Protein AF-A0A7C9GRU2-F1 (afdb_monomer_lite)

Radius of gyration: 25.15 Å; chains: 1; bounding box: 41×92×73 Å

Structure (mmCIF, N/CA/C/O backbone):
data_AF-A0A7C9GRU2-F1
#
_entry.id   AF-A0A7C9GRU2-F1
#
loop_
_atom_site.group_PDB
_atom_site.id
_atom_site.type_symbol
_atom_site.label_atom_id
_atom_site.label_alt_id
_atom_site.label_comp_id
_atom_site.label_asym_id
_atom_site.label_entity_id
_atom_site.label_seq_id
_atom_site.pdbx_PDB_ins_code
_atom_site.Cartn_x
_atom_site.Cartn_y
_atom_site.Cartn_z
_atom_site.occupancy
_atom_site.B_iso_or_equiv
_atom_site.auth_seq_id
_atom_site.auth_comp_id
_atom_site.auth_asym_id
_atom_site.auth_atom_id
_atom_site.pdbx_PDB_model_num
ATOM 1 N N . MET A 1 1 ? -10.062 49.817 -40.262 1.00 40.44 1 MET A N 1
ATOM 2 C CA . MET A 1 1 ? -11.162 48.954 -40.744 1.00 40.44 1 MET A CA 1
ATOM 3 C C . MET A 1 1 ? -10.600 47.627 -41.264 1.00 40.44 1 MET A C 1
ATOM 5 O O . MET A 1 1 ? -9.830 47.682 -42.206 1.00 40.44 1 MET A O 1
ATOM 9 N N . ASN A 1 2 ? -11.040 46.510 -40.652 1.00 46.59 2 ASN A N 1
ATOM 10 C CA . ASN A 1 2 ? -11.046 45.080 -41.064 1.00 46.59 2 ASN A CA 1
ATOM 11 C C . ASN A 1 2 ? -9.748 44.347 -41.505 1.00 46.59 2 ASN A C 1
ATOM 13 O O . ASN A 1 2 ? -8.868 44.982 -42.066 1.00 46.59 2 ASN A O 1
ATOM 17 N N . PRO A 1 3 ? -9.664 42.991 -41.410 1.00 47.59 3 PRO A N 1
ATOM 18 C CA . PRO A 1 3 ? -10.538 42.020 -40.728 1.00 47.59 3 PRO A CA 1
ATOM 19 C C . PRO A 1 3 ? -9.810 40.927 -39.897 1.00 47.59 3 PRO A C 1
ATOM 21 O O . PRO A 1 3 ? -8.609 40.695 -39.980 1.00 47.59 3 PRO A O 1
ATOM 24 N N . ARG A 1 4 ? -10.630 40.203 -39.126 1.00 58.56 4 ARG A N 1
ATOM 25 C CA . ARG A 1 4 ? -10.372 38.936 -38.418 1.00 58.56 4 ARG A CA 1
ATOM 26 C C . ARG A 1 4 ? -9.730 37.863 -39.306 1.00 58.56 4 ARG A C 1
ATOM 28 O O . ARG A 1 4 ? -10.275 37.612 -40.375 1.00 58.56 4 ARG A O 1
ATOM 35 N N . ARG A 1 5 ? -8.742 37.129 -38.776 1.00 52.41 5 ARG A N 1
ATOM 36 C CA . ARG A 1 5 ? -8.411 35.699 -39.022 1.00 52.41 5 ARG A CA 1
ATOM 37 C C . ARG A 1 5 ? -7.572 35.239 -37.809 1.00 52.41 5 ARG A C 1
ATOM 39 O O . ARG A 1 5 ? -6.776 36.025 -37.327 1.00 52.41 5 ARG A O 1
ATOM 46 N N . SER A 1 6 ? -7.680 34.059 -37.215 1.00 46.56 6 SER A N 1
ATOM 47 C CA . SER A 1 6 ? -8.384 32.826 -37.557 1.00 46.56 6 SER A CA 1
ATOM 48 C C . SER A 1 6 ? -8.129 31.804 -36.440 1.00 46.56 6 SER A C 1
ATOM 50 O O . SER A 1 6 ? -7.026 31.764 -35.910 1.00 46.56 6 SER A O 1
ATOM 52 N N . CYS A 1 7 ? -9.112 30.929 -36.215 1.00 46.38 7 CYS A N 1
ATOM 53 C CA . CYS A 1 7 ? -8.921 29.496 -35.951 1.00 46.38 7 CYS A CA 1
ATOM 54 C C . CYS A 1 7 ? -8.104 29.125 -34.688 1.00 46.38 7 CYS A C 1
ATOM 56 O O . CYS A 1 7 ? -6.882 29.061 -34.711 1.00 46.38 7 CYS A O 1
ATOM 58 N N . THR A 1 8 ? -8.731 28.946 -33.521 1.00 51.59 8 THR A N 1
ATOM 59 C CA . THR A 1 8 ? -9.229 27.637 -33.025 1.00 51.59 8 THR A CA 1
ATOM 60 C C . THR A 1 8 ? -8.261 26.465 -33.235 1.00 51.59 8 THR A C 1
ATOM 62 O O . THR A 1 8 ? -8.589 25.498 -33.918 1.00 51.59 8 THR A O 1
ATOM 65 N N . GLN A 1 9 ? -7.075 26.506 -32.631 1.00 50.31 9 GLN A N 1
ATOM 66 C CA . GLN A 1 9 ? -6.215 25.325 -32.523 1.00 50.31 9 GLN A CA 1
ATOM 67 C C . GLN A 1 9 ? -6.039 24.927 -31.060 1.00 50.31 9 GLN A C 1
ATOM 69 O O . GLN A 1 9 ? -5.074 25.336 -30.432 1.00 50.31 9 GLN A O 1
ATOM 74 N N . SER A 1 10 ? -6.974 24.139 -30.522 1.00 45.81 10 SER A N 1
ATOM 75 C CA . SER A 1 10 ? -6.677 23.119 -29.493 1.00 45.81 10 SER A CA 1
ATOM 76 C C . SER A 1 10 ? -7.933 22.361 -29.038 1.00 45.81 10 SER A C 1
ATOM 78 O O . SER A 1 10 ? -8.217 22.243 -27.852 1.00 45.81 10 SER A O 1
ATOM 80 N N . CYS A 1 11 ? -8.728 21.811 -29.959 1.00 53.56 11 CYS A N 1
ATOM 81 C CA . CYS A 1 11 ? -9.794 20.888 -29.552 1.00 53.56 11 CYS A CA 1
ATOM 82 C C . CYS A 1 11 ? -10.042 19.806 -30.607 1.00 53.56 11 CYS A C 1
ATOM 84 O O . CYS A 1 11 ? -11.047 19.829 -31.306 1.00 53.56 11 CYS A O 1
ATOM 86 N N . THR A 1 12 ? -9.108 18.863 -30.763 1.00 48.94 12 THR A N 1
ATOM 87 C CA . THR A 1 12 ? -9.294 17.689 -31.644 1.00 48.94 12 THR A CA 1
ATOM 88 C C . THR A 1 12 ? -8.642 16.407 -31.122 1.00 48.94 12 THR A C 1
ATOM 90 O O . THR A 1 12 ? -8.400 15.479 -31.891 1.00 48.94 12 THR A O 1
ATOM 93 N N . GLN A 1 13 ? -8.388 16.272 -29.818 1.00 55.81 13 GLN A N 1
ATOM 94 C CA . GLN A 1 13 ? -8.130 14.926 -29.303 1.00 55.81 13 GLN A CA 1
ATOM 95 C C . GLN A 1 13 ? -9.435 14.123 -29.404 1.00 55.81 13 GLN A C 1
ATOM 97 O O . GLN A 1 13 ? -10.383 14.388 -28.663 1.00 55.81 13 GLN A O 1
ATOM 102 N N . THR A 1 14 ? -9.517 13.172 -30.335 1.00 55.34 14 THR A N 1
ATOM 103 C CA . THR A 1 14 ? -10.641 12.233 -30.420 1.00 55.34 14 THR A CA 1
ATOM 104 C C . THR A 1 14 ? -10.737 11.445 -29.113 1.00 55.34 14 THR A C 1
ATOM 106 O O . THR A 1 14 ? -9.721 11.046 -28.546 1.00 55.34 14 THR A O 1
ATOM 109 N N . ARG A 1 15 ? -11.961 11.233 -28.615 1.00 57.22 15 ARG A N 1
ATOM 110 C CA . ARG A 1 15 ? -12.236 10.528 -27.351 1.00 57.22 15 ARG A CA 1
ATOM 111 C C . ARG A 1 15 ? -11.493 9.186 -27.252 1.00 57.22 15 ARG A C 1
ATOM 113 O O . ARG A 1 15 ? -10.861 8.937 -26.240 1.00 57.22 15 ARG A O 1
ATOM 120 N N . ALA A 1 16 ? -11.445 8.424 -28.345 1.00 53.06 16 ALA A N 1
ATOM 121 C CA . ALA A 1 16 ? -10.718 7.156 -28.424 1.00 53.06 16 ALA A CA 1
ATOM 122 C C . ALA A 1 16 ? -9.185 7.293 -28.286 1.00 53.06 16 ALA A C 1
ATOM 124 O O . ALA A 1 16 ? -8.549 6.428 -27.690 1.00 53.06 16 ALA A O 1
ATOM 125 N N . LYS A 1 17 ? -8.572 8.377 -28.796 1.00 50.44 17 LYS A N 1
ATOM 126 C CA . LYS A 1 17 ? -7.129 8.625 -28.610 1.00 50.44 17 LYS A CA 1
ATOM 127 C C . LYS A 1 17 ? -6.814 9.006 -27.162 1.00 50.44 17 LYS A C 1
ATOM 129 O O . LYS A 1 17 ? -5.872 8.459 -26.600 1.00 50.44 17 LYS A O 1
ATOM 134 N N . ARG A 1 18 ? -7.660 9.840 -26.540 1.00 53.28 18 ARG A N 1
ATOM 135 C CA . ARG A 1 18 ? -7.581 10.154 -25.102 1.00 53.28 18 ARG A CA 1
ATOM 136 C C . ARG A 1 18 ? -7.728 8.908 -24.236 1.00 53.28 18 ARG A C 1
ATOM 138 O O . ARG A 1 18 ? -6.864 8.665 -23.410 1.00 53.28 18 ARG A O 1
ATOM 145 N N . GLU A 1 19 ? -8.745 8.088 -24.496 1.00 55.06 19 GLU A N 1
ATOM 146 C CA . GLU A 1 19 ? -8.981 6.828 -23.780 1.00 55.06 19 GLU A CA 1
ATOM 147 C C . GLU A 1 19 ? -7.786 5.863 -23.925 1.00 55.06 19 GLU A C 1
ATOM 149 O O . GLU A 1 19 ? -7.409 5.216 -22.954 1.00 55.06 19 GLU A O 1
ATOM 154 N N . SER A 1 20 ? -7.124 5.810 -25.090 1.00 52.72 20 SER A N 1
ATOM 155 C CA . SER A 1 20 ? -5.929 4.974 -25.296 1.00 52.72 20 SER A CA 1
ATOM 156 C C . SER A 1 20 ? -4.654 5.497 -24.611 1.00 52.72 20 SER A C 1
ATOM 158 O O . SER A 1 20 ? -3.874 4.700 -24.093 1.00 52.72 20 SER A O 1
ATOM 160 N N . GLU A 1 21 ? -4.448 6.817 -24.552 1.00 51.97 21 GLU A N 1
ATOM 161 C CA . GLU A 1 21 ? -3.324 7.439 -23.831 1.00 51.97 21 GLU A CA 1
ATOM 162 C C . GLU A 1 21 ? -3.509 7.325 -22.307 1.00 51.97 21 GLU A C 1
ATOM 164 O O . GLU A 1 21 ? -2.559 7.015 -21.586 1.00 51.97 21 GLU A O 1
ATOM 169 N N . GLU A 1 22 ? -4.747 7.456 -21.817 1.00 53.75 22 GLU A N 1
ATOM 170 C CA . GLU A 1 22 ? -5.120 7.188 -20.420 1.00 53.75 22 GLU A CA 1
ATOM 171 C C . GLU A 1 22 ? -4.903 5.716 -20.039 1.00 53.75 22 GLU A C 1
ATOM 173 O O . GLU A 1 22 ? -4.502 5.408 -18.916 1.00 53.75 22 GLU A O 1
ATOM 178 N N . MET A 1 23 ? -5.122 4.797 -20.983 1.00 52.94 23 MET A N 1
ATOM 179 C CA . MET A 1 23 ? -4.937 3.358 -20.784 1.00 52.94 23 MET A CA 1
ATOM 180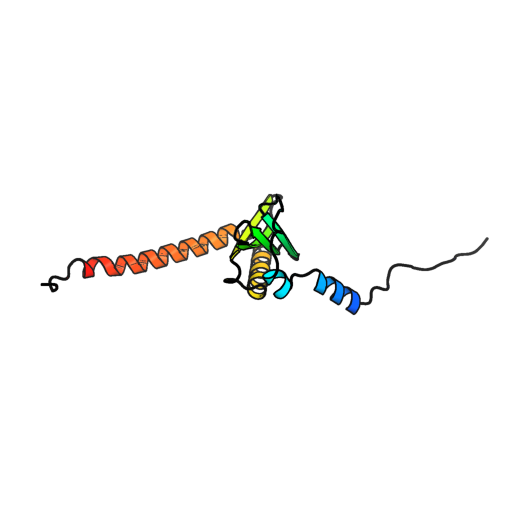 C C . MET A 1 23 ? -3.455 2.947 -20.741 1.00 52.94 23 MET A C 1
ATOM 182 O O . MET A 1 23 ? -3.120 1.976 -20.065 1.00 52.94 23 MET A O 1
ATOM 186 N N . MET A 1 24 ? -2.563 3.713 -21.382 1.00 53.53 24 MET A N 1
ATOM 187 C CA . MET A 1 24 ? -1.102 3.532 -21.326 1.00 53.53 24 MET A CA 1
ATOM 188 C C . MET A 1 24 ? -0.448 4.173 -20.091 1.00 53.53 24 MET A C 1
ATOM 190 O O . MET A 1 24 ? 0.675 3.813 -19.737 1.00 53.53 24 MET A O 1
ATOM 194 N N . ALA A 1 25 ? -1.140 5.100 -19.421 1.00 63.75 25 ALA A N 1
ATOM 195 C CA . ALA A 1 25 ? -0.680 5.720 -18.177 1.00 63.75 25 ALA A CA 1
ATOM 196 C C . ALA A 1 25 ? -0.946 4.855 -16.929 1.00 63.75 25 ALA A C 1
ATOM 198 O O . ALA A 1 25 ? -0.326 5.072 -15.886 1.00 63.75 25 ALA A O 1
ATOM 199 N N . LYS A 1 26 ? -1.854 3.875 -17.025 1.00 79.94 26 LYS A N 1
ATOM 200 C CA . LYS A 1 26 ? -2.160 2.927 -15.945 1.00 79.94 26 LYS A CA 1
ATOM 201 C C . LYS A 1 26 ? -1.209 1.734 -15.978 1.00 79.94 26 LYS A C 1
ATOM 203 O O . LYS A 1 26 ? -0.768 1.294 -17.040 1.00 79.94 26 LYS A O 1
ATOM 208 N N . LEU A 1 27 ? -0.913 1.166 -14.813 1.00 86.75 27 LEU A N 1
ATOM 209 C CA . LEU A 1 27 ? -0.099 -0.040 -14.739 1.00 86.75 27 LEU A CA 1
ATOM 210 C C . LEU A 1 27 ? -0.849 -1.209 -15.382 1.00 86.75 27 LEU A C 1
ATOM 212 O O . LEU A 1 27 ? -2.054 -1.402 -15.206 1.00 86.75 27 LEU A O 1
ATOM 216 N N . THR A 1 28 ? -0.105 -2.016 -16.128 1.00 90.69 28 THR A N 1
ATOM 217 C CA . THR A 1 28 ? -0.567 -3.306 -16.636 1.00 90.69 28 THR A CA 1
ATOM 218 C C . THR A 1 28 ? 0.030 -4.423 -15.792 1.00 90.69 28 THR A C 1
ATOM 220 O O . THR A 1 28 ? 1.108 -4.274 -15.215 1.00 90.69 28 THR A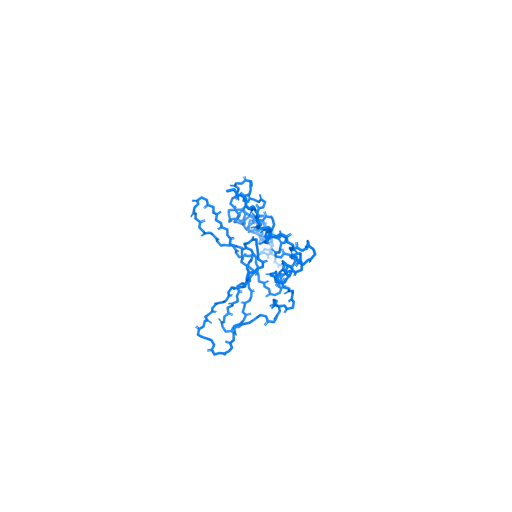 O 1
ATOM 223 N N . GLU A 1 29 ? -0.638 -5.573 -15.734 1.00 88.88 29 GLU A N 1
ATOM 224 C CA . GLU A 1 29 ? -0.155 -6.727 -14.962 1.00 88.88 29 GLU A CA 1
ATOM 225 C C . GLU A 1 29 ? 1.245 -7.178 -15.424 1.00 88.88 29 GLU A C 1
ATOM 227 O O . GLU A 1 29 ? 2.104 -7.522 -14.612 1.00 88.88 29 GLU A O 1
ATOM 232 N N . LEU A 1 30 ? 1.523 -7.094 -16.731 1.00 90.00 30 LEU A N 1
ATOM 233 C CA . LEU A 1 30 ? 2.844 -7.386 -17.287 1.00 90.00 30 LEU A CA 1
ATOM 234 C C . LEU A 1 30 ? 3.899 -6.364 -16.836 1.00 90.00 30 LEU A C 1
ATOM 236 O O . LEU A 1 30 ? 5.006 -6.753 -16.459 1.00 90.00 30 LEU A O 1
ATOM 240 N N . ALA A 1 31 ? 3.558 -5.071 -16.829 1.00 90.44 31 ALA A N 1
ATOM 241 C CA . ALA A 1 31 ? 4.448 -4.028 -16.327 1.00 90.44 31 ALA A CA 1
ATOM 242 C C . ALA A 1 31 ? 4.755 -4.240 -14.839 1.00 90.44 31 ALA A C 1
ATOM 244 O O . ALA A 1 31 ? 5.918 -4.197 -14.447 1.00 90.44 31 ALA A O 1
ATOM 245 N N . VAL A 1 32 ? 3.746 -4.562 -14.025 1.00 92.38 32 VAL A N 1
ATOM 246 C CA . VAL A 1 32 ? 3.896 -4.870 -12.592 1.00 92.38 32 VAL A CA 1
ATOM 247 C C . VAL A 1 32 ? 4.802 -6.077 -12.381 1.00 92.38 32 VAL A C 1
ATOM 249 O O . VAL A 1 32 ? 5.723 -6.020 -11.561 1.00 92.38 32 VAL A O 1
ATOM 252 N N . ARG A 1 33 ? 4.599 -7.159 -13.140 1.00 91.88 33 ARG A N 1
ATOM 253 C CA . ARG A 1 33 ? 5.421 -8.375 -13.069 1.00 91.88 33 ARG A CA 1
ATOM 254 C C . ARG A 1 33 ? 6.884 -8.101 -13.410 1.00 91.88 33 ARG A C 1
ATOM 256 O O . ARG A 1 33 ? 7.764 -8.551 -12.677 1.00 91.88 33 ARG A O 1
ATOM 263 N N . ASN A 1 34 ? 7.139 -7.327 -14.459 1.00 91.06 34 ASN A N 1
ATOM 264 C CA . ASN A 1 34 ? 8.495 -7.036 -14.930 1.00 91.06 34 ASN A CA 1
ATOM 265 C C . ASN A 1 34 ? 9.168 -5.885 -14.172 1.00 91.06 34 ASN A C 1
ATOM 267 O O . ASN A 1 34 ? 10.387 -5.724 -14.252 1.00 91.06 34 ASN A O 1
ATOM 271 N N . ALA A 1 35 ? 8.400 -5.102 -13.414 1.00 91.12 35 ALA A N 1
ATOM 272 C CA . ALA A 1 35 ? 8.924 -3.973 -12.672 1.00 91.12 35 ALA A CA 1
ATOM 273 C C . ALA A 1 35 ? 9.974 -4.418 -11.648 1.00 91.12 35 ALA A C 1
ATOM 275 O O . ALA A 1 35 ? 9.729 -5.293 -10.813 1.00 91.12 35 ALA A O 1
ATOM 276 N N . ARG A 1 36 ? 11.147 -3.795 -11.707 1.00 90.62 36 ARG A N 1
ATOM 277 C CA . ARG A 1 36 ? 12.253 -3.987 -10.770 1.00 90.62 36 ARG A CA 1
ATOM 278 C C . ARG A 1 36 ? 13.131 -2.748 -10.773 1.00 90.62 36 ARG A C 1
ATOM 280 O O . ARG A 1 36 ? 13.167 -2.022 -11.765 1.00 90.62 36 ARG A O 1
ATOM 287 N N . ILE A 1 37 ? 13.857 -2.522 -9.686 1.00 89.00 37 ILE A N 1
ATOM 288 C CA . ILE A 1 37 ? 14.891 -1.491 -9.682 1.00 89.00 37 ILE A CA 1
ATOM 289 C C . ILE A 1 37 ? 16.086 -2.031 -10.491 1.00 89.00 37 ILE A C 1
ATOM 291 O O . ILE A 1 37 ? 16.480 -3.179 -10.271 1.00 89.00 37 ILE A O 1
ATOM 295 N N . PRO A 1 38 ? 16.654 -1.258 -11.436 1.00 86.56 38 PRO A N 1
ATOM 296 C CA . PRO A 1 38 ? 17.813 -1.690 -12.211 1.00 86.56 38 PRO A CA 1
ATOM 297 C C . PRO A 1 38 ? 19.005 -2.054 -11.323 1.00 86.56 38 PRO A C 1
ATOM 299 O O . PRO A 1 38 ? 19.316 -1.354 -10.355 1.00 86.56 38 PRO A O 1
ATOM 302 N N . ILE A 1 39 ? 19.687 -3.142 -11.681 1.00 81.94 39 ILE A N 1
ATOM 303 C CA . ILE A 1 39 ? 20.921 -3.582 -11.025 1.00 81.94 39 ILE A CA 1
ATOM 304 C C . ILE A 1 39 ? 21.976 -2.487 -11.233 1.00 81.94 39 ILE A C 1
ATOM 306 O O . ILE A 1 39 ? 22.168 -2.024 -12.354 1.00 81.94 39 ILE A O 1
ATOM 310 N N . GLY A 1 40 ? 22.612 -2.038 -10.150 1.00 80.94 40 GLY A N 1
ATOM 311 C CA . GLY A 1 40 ? 23.549 -0.906 -10.171 1.00 80.94 40 GLY A CA 1
ATOM 312 C C . GLY A 1 40 ? 22.913 0.459 -9.885 1.00 80.94 40 GLY A C 1
ATOM 313 O O . GLY A 1 40 ? 23.624 1.456 -9.812 1.00 80.94 40 GLY A O 1
ATOM 314 N N . SER A 1 41 ? 21.594 0.533 -9.673 1.00 82.69 41 SER A N 1
ATOM 315 C CA . SER A 1 41 ? 20.975 1.750 -9.143 1.00 82.69 41 SER A CA 1
ATOM 316 C C . SER A 1 41 ? 21.307 1.926 -7.658 1.00 82.69 41 SER A C 1
ATOM 318 O O . SER A 1 41 ? 21.185 0.988 -6.873 1.00 82.69 41 SER A O 1
ATOM 320 N N . THR A 1 42 ? 21.646 3.151 -7.253 1.00 86.06 42 THR A N 1
ATOM 321 C CA . THR A 1 42 ? 21.812 3.542 -5.840 1.00 86.06 42 THR A CA 1
ATOM 322 C C . THR A 1 42 ? 20.482 3.628 -5.086 1.00 86.06 42 THR A C 1
ATOM 324 O O . THR A 1 42 ? 20.459 3.798 -3.867 1.00 86.06 42 THR A O 1
ATOM 327 N N . LYS A 1 43 ? 19.353 3.528 -5.797 1.00 83.94 43 LYS A N 1
ATOM 328 C CA . LYS A 1 43 ? 18.021 3.690 -5.224 1.00 83.94 43 LYS A CA 1
ATOM 329 C C . LYS A 1 43 ? 17.586 2.428 -4.478 1.00 83.94 43 LYS A C 1
ATOM 331 O O . LYS A 1 43 ? 17.559 1.333 -5.037 1.00 83.94 43 LYS A O 1
ATOM 336 N N . THR A 1 44 ? 17.167 2.597 -3.229 1.00 89.56 44 THR A N 1
ATOM 337 C CA . THR A 1 44 ? 16.626 1.515 -2.392 1.00 89.56 44 THR A CA 1
ATOM 338 C C . THR A 1 44 ? 15.165 1.201 -2.714 1.00 89.56 44 THR A C 1
ATOM 340 O O . THR A 1 44 ? 14.745 0.046 -2.611 1.00 89.56 44 THR A O 1
ATOM 343 N N . GLU A 1 45 ? 14.397 2.212 -3.136 1.00 92.06 45 GLU A N 1
ATOM 344 C CA . GLU A 1 45 ? 12.949 2.116 -3.336 1.00 92.06 45 GLU A CA 1
ATOM 345 C C . GLU A 1 45 ? 12.474 2.837 -4.599 1.00 92.06 45 GLU A C 1
ATOM 347 O O . GLU A 1 45 ? 12.884 3.958 -4.894 1.00 92.06 45 GLU A O 1
ATOM 352 N N . MET A 1 46 ? 11.545 2.240 -5.337 1.00 92.19 46 MET A N 1
ATOM 353 C CA . MET A 1 46 ? 10.921 2.836 -6.517 1.00 92.19 46 MET A CA 1
ATOM 354 C C . MET A 1 46 ? 9.405 2.762 -6.390 1.00 92.19 46 MET A C 1
ATOM 356 O O . MET A 1 46 ? 8.867 1.727 -6.015 1.00 92.19 46 MET A O 1
ATOM 360 N N . LEU A 1 47 ? 8.721 3.864 -6.702 1.00 92.56 47 LEU A N 1
ATOM 361 C CA . LEU A 1 47 ? 7.266 3.907 -6.774 1.00 92.56 47 LEU A CA 1
ATOM 362 C C . LEU A 1 47 ? 6.844 3.995 -8.236 1.00 92.56 47 LEU A C 1
ATOM 364 O O . LEU A 1 47 ? 7.336 4.860 -8.960 1.00 92.56 47 LEU A O 1
ATOM 368 N N . LEU A 1 48 ? 5.918 3.130 -8.633 1.00 92.69 48 LEU A N 1
ATOM 369 C CA . LEU A 1 48 ? 5.214 3.211 -9.908 1.00 9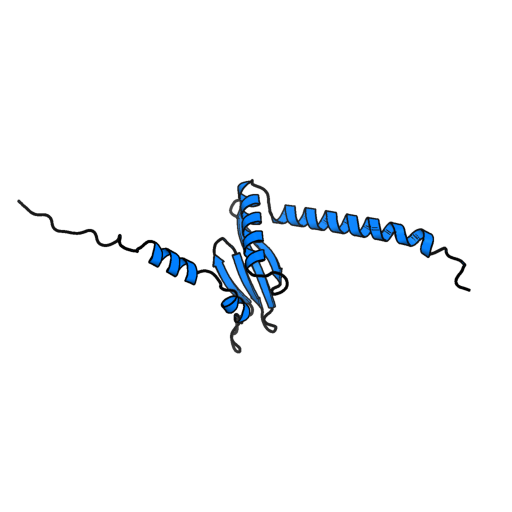2.69 48 LEU A CA 1
ATOM 370 C C . LEU A 1 48 ? 3.754 3.570 -9.635 1.00 92.69 48 LEU A C 1
ATOM 372 O O . LEU A 1 48 ? 3.108 2.905 -8.833 1.00 92.69 48 LEU A O 1
ATOM 376 N N . SER A 1 49 ? 3.241 4.621 -10.264 1.00 92.69 49 SER A N 1
ATOM 377 C CA . SER A 1 49 ? 1.859 5.068 -10.062 1.00 92.69 49 SER A CA 1
ATOM 378 C C . SER A 1 49 ? 0.922 4.355 -11.035 1.00 92.69 49 SER A C 1
ATOM 380 O O . SER A 1 49 ? 1.200 4.332 -12.228 1.00 92.69 49 SER A O 1
ATOM 382 N N . ASP A 1 50 ? -0.191 3.817 -10.532 1.00 90.00 50 ASP A N 1
ATOM 383 C CA . ASP A 1 50 ? -1.317 3.334 -11.352 1.00 90.00 50 ASP A CA 1
ATOM 384 C C . ASP A 1 50 ? -2.345 4.445 -11.625 1.00 90.00 50 ASP A C 1
ATOM 386 O O . ASP A 1 50 ? -3.169 4.333 -12.527 1.00 90.00 50 ASP A O 1
ATOM 390 N N . GLY A 1 51 ? -2.282 5.531 -10.847 1.00 89.38 51 GLY A N 1
ATOM 391 C CA . GLY A 1 51 ? -3.291 6.587 -10.815 1.00 89.38 51 GLY A CA 1
ATOM 392 C C . GLY A 1 51 ? -4.185 6.472 -9.582 1.00 89.38 51 GLY A C 1
ATOM 393 O O . GLY A 1 51 ? -4.060 5.539 -8.792 1.00 89.38 51 GLY A O 1
ATOM 394 N N . ASP A 1 52 ? -5.060 7.458 -9.372 1.00 88.12 52 ASP A N 1
ATOM 395 C CA . ASP A 1 52 ? -6.053 7.448 -8.285 1.00 88.12 52 ASP A CA 1
ATOM 396 C C . ASP A 1 52 ? -5.488 7.266 -6.858 1.00 88.12 52 ASP A C 1
ATOM 398 O O . ASP A 1 52 ? -6.195 6.849 -5.942 1.00 88.12 52 ASP A O 1
ATOM 402 N N . GLY A 1 53 ? -4.205 7.578 -6.651 1.00 90.06 53 GLY A N 1
ATOM 403 C CA . GLY A 1 53 ? -3.508 7.365 -5.379 1.00 90.06 53 GLY A CA 1
ATOM 404 C C . GLY A 1 53 ? -2.951 5.949 -5.189 1.00 90.06 53 GLY A C 1
ATOM 405 O O . GLY A 1 53 ? -2.194 5.725 -4.241 1.00 90.06 53 GLY A O 1
ATOM 406 N N . LEU A 1 54 ? -3.232 5.005 -6.093 1.00 94.88 54 LEU A N 1
ATOM 407 C CA . LEU A 1 54 ? -2.647 3.666 -6.081 1.00 94.88 54 LEU A CA 1
ATOM 408 C C . LEU A 1 54 ? -1.235 3.680 -6.681 1.00 94.88 54 LEU A C 1
ATOM 410 O O . LEU A 1 54 ? -0.986 4.199 -7.769 1.00 94.88 54 LEU A O 1
ATOM 414 N N . ASN A 1 55 ? -0.294 3.098 -5.947 1.00 94.94 55 ASN A N 1
ATOM 415 C CA . ASN A 1 55 ? 1.107 2.993 -6.319 1.00 94.94 55 ASN A CA 1
ATOM 416 C C . ASN A 1 55 ? 1.625 1.579 -6.030 1.00 94.94 55 ASN A C 1
ATOM 418 O O . ASN A 1 55 ? 1.227 0.945 -5.055 1.00 94.94 55 ASN A O 1
ATOM 422 N N . LEU A 1 56 ? 2.571 1.107 -6.830 1.00 95.44 56 LEU A N 1
ATOM 423 C CA . LEU A 1 56 ? 3.380 -0.070 -6.554 1.00 95.44 56 LEU A CA 1
ATOM 424 C C . LEU A 1 56 ? 4.728 0.378 -5.987 1.00 95.44 56 LEU A C 1
ATOM 426 O O . LEU A 1 56 ? 5.515 1.026 -6.676 1.00 95.44 56 LEU A O 1
ATOM 430 N N . LEU A 1 57 ? 4.998 0.023 -4.735 1.00 95.31 57 LEU A N 1
ATOM 431 C CA . LEU A 1 57 ? 6.289 0.208 -4.088 1.00 95.31 57 LEU A CA 1
ATOM 432 C C . LEU A 1 57 ? 7.173 -1.013 -4.343 1.00 95.31 57 LEU A C 1
ATOM 434 O O . LEU A 1 57 ? 6.797 -2.136 -4.016 1.00 95.31 57 LEU A O 1
ATOM 438 N N . ILE A 1 58 ? 8.360 -0.783 -4.889 1.00 94.38 58 ILE A N 1
ATOM 439 C CA . ILE A 1 58 ? 9.361 -1.802 -5.201 1.00 94.38 58 ILE A CA 1
ATOM 440 C C . ILE A 1 58 ? 10.588 -1.527 -4.340 1.00 94.38 58 ILE A C 1
ATOM 442 O O . ILE A 1 58 ? 11.110 -0.414 -4.377 1.00 94.38 58 ILE A O 1
ATOM 446 N N . ARG A 1 59 ? 11.054 -2.521 -3.578 1.00 92.94 59 ARG A N 1
ATOM 447 C CA . ARG A 1 59 ? 12.221 -2.400 -2.687 1.00 92.94 59 ARG A CA 1
ATOM 448 C C . ARG A 1 59 ? 13.337 -3.375 -3.058 1.00 92.94 59 ARG A C 1
ATOM 450 O O . ARG A 1 59 ? 13.071 -4.551 -3.321 1.00 92.94 59 ARG A O 1
ATOM 457 N N . ASN A 1 60 ? 14.579 -2.899 -3.014 1.00 87.12 60 ASN A N 1
ATOM 458 C CA . ASN A 1 60 ? 15.798 -3.700 -3.177 1.00 87.12 60 ASN A CA 1
ATOM 459 C C . ASN A 1 60 ? 16.274 -4.312 -1.845 1.00 87.12 60 ASN A C 1
ATOM 461 O O . ASN A 1 60 ? 15.910 -3.796 -0.788 1.00 87.12 60 ASN A O 1
ATOM 465 N N . PRO A 1 61 ? 17.078 -5.399 -1.857 1.00 79.19 61 PRO A N 1
ATOM 466 C CA . PRO A 1 61 ? 17.633 -6.119 -3.019 1.00 79.19 61 PRO A CA 1
ATOM 467 C C . PRO A 1 61 ? 16.713 -7.206 -3.609 1.00 79.19 61 PRO A C 1
ATOM 469 O O . PRO A 1 61 ? 16.898 -7.625 -4.744 1.00 79.19 61 PRO A O 1
ATOM 472 N N . ASN A 1 62 ? 15.674 -7.629 -2.886 1.00 80.75 62 ASN A N 1
ATOM 473 C CA . ASN A 1 62 ? 14.842 -8.782 -3.268 1.00 80.75 62 ASN A CA 1
ATOM 474 C C . ASN A 1 62 ? 13.660 -8.440 -4.190 1.00 80.75 62 ASN A C 1
ATOM 476 O O . ASN A 1 62 ? 12.740 -9.243 -4.321 1.00 80.75 62 ASN A O 1
ATOM 480 N N . THR A 1 63 ? 13.637 -7.241 -4.784 1.00 86.56 63 THR A N 1
ATOM 481 C CA . THR A 1 63 ? 12.517 -6.734 -5.601 1.00 86.56 63 THR A CA 1
ATOM 482 C C . THR A 1 63 ? 11.160 -6.994 -4.932 1.00 86.56 63 THR A C 1
ATOM 484 O O . THR A 1 63 ? 10.226 -7.525 -5.534 1.00 86.56 63 THR A O 1
ATOM 487 N N . ARG A 1 64 ? 11.050 -6.661 -3.640 1.00 92.00 64 ARG A N 1
ATOM 488 C CA . ARG A 1 64 ? 9.789 -6.831 -2.907 1.00 92.00 64 ARG A CA 1
ATOM 489 C C . ARG A 1 64 ? 8.794 -5.800 -3.410 1.00 92.00 64 ARG A C 1
ATOM 491 O O . ARG A 1 64 ? 9.115 -4.614 -3.445 1.00 92.00 64 ARG A O 1
ATOM 498 N N . LYS A 1 65 ? 7.608 -6.263 -3.793 1.00 94.81 65 LYS A N 1
ATOM 499 C CA . LYS A 1 65 ? 6.550 -5.448 -4.387 1.00 94.81 65 LYS A CA 1
ATOM 500 C C . LYS A 1 65 ? 5.383 -5.334 -3.422 1.00 94.81 65 LYS A C 1
ATOM 502 O O . LYS A 1 65 ? 4.854 -6.344 -2.960 1.00 94.81 65 LYS A O 1
ATOM 507 N N . THR A 1 66 ? 4.972 -4.112 -3.124 1.00 95.75 66 THR A N 1
ATOM 508 C CA . THR A 1 66 ? 3.872 -3.839 -2.199 1.00 95.75 66 THR A CA 1
ATOM 509 C C . THR A 1 66 ? 2.980 -2.752 -2.767 1.00 95.75 66 THR A C 1
ATOM 511 O O . THR A 1 66 ? 3.458 -1.703 -3.190 1.00 95.75 66 THR A O 1
ATOM 514 N N . TRP A 1 67 ? 1.677 -2.989 -2.755 1.00 95.94 67 TRP A N 1
ATOM 515 C CA . TRP A 1 67 ? 0.686 -1.993 -3.123 1.00 95.94 67 TRP A CA 1
ATOM 516 C C . TRP A 1 67 ? 0.572 -0.937 -2.029 1.00 95.94 67 TRP A C 1
ATOM 518 O O . TRP A 1 67 ? 0.408 -1.254 -0.849 1.00 95.94 67 TRP A O 1
ATOM 528 N N . LEU A 1 68 ? 0.657 0.323 -2.430 1.00 95.44 68 LEU A N 1
ATOM 529 C CA . LEU A 1 68 ? 0.641 1.491 -1.570 1.00 95.44 68 LEU A CA 1
ATOM 530 C C . LEU A 1 68 ? -0.437 2.456 -2.057 1.00 95.44 68 LEU A C 1
ATOM 532 O O . LEU A 1 68 ? -0.387 2.944 -3.183 1.00 95.44 68 LEU A O 1
ATOM 536 N N . PHE A 1 69 ? -1.377 2.782 -1.186 1.00 95.31 69 PHE A N 1
ATOM 537 C CA . PHE A 1 69 ? -2.371 3.813 -1.413 1.00 95.31 69 PHE A CA 1
ATOM 538 C C . PHE A 1 69 ? -1.935 5.107 -0.728 1.00 95.31 69 PHE A C 1
ATOM 540 O O . PHE A 1 69 ? -1.674 5.125 0.474 1.00 95.31 69 PHE A O 1
ATOM 547 N N . ARG A 1 70 ? -1.812 6.191 -1.491 1.00 93.88 70 ARG A N 1
ATOM 548 C CA . ARG A 1 70 ? -1.437 7.520 -0.998 1.00 93.88 70 ARG A CA 1
ATOM 549 C C . ARG A 1 70 ? -2.654 8.429 -1.068 1.00 93.88 70 ARG A C 1
ATOM 551 O O . ARG A 1 70 ? -3.248 8.560 -2.135 1.00 93.88 70 ARG A O 1
ATOM 558 N N . TYR A 1 71 ? -2.984 9.079 0.040 1.00 92.56 71 TYR A N 1
ATOM 559 C CA . TYR A 1 71 ? -4.112 10.002 0.120 1.00 92.56 71 TYR A CA 1
ATOM 560 C C . TYR A 1 71 ? -3.774 11.208 0.989 1.00 92.56 71 TYR A C 1
ATOM 562 O O . TYR A 1 71 ? -2.843 11.167 1.792 1.00 92.56 71 TYR A O 1
ATOM 570 N N . THR A 1 72 ? -4.540 12.280 0.822 1.00 90.38 72 THR A N 1
ATOM 571 C CA . THR A 1 72 ? -4.432 13.486 1.643 1.00 90.38 72 THR A CA 1
ATOM 572 C C . THR A 1 72 ? -5.737 13.675 2.398 1.00 90.38 72 THR A C 1
ATOM 574 O O . THR A 1 72 ? -6.809 13.621 1.795 1.00 90.38 72 THR A O 1
ATOM 577 N N . ARG A 1 73 ? -5.655 13.897 3.708 1.00 88.56 73 ARG A N 1
ATOM 578 C CA . ARG A 1 73 ? -6.808 14.134 4.583 1.00 88.56 73 ARG A CA 1
ATOM 579 C C . ARG A 1 73 ? -6.437 15.226 5.578 1.00 88.56 73 ARG A C 1
ATOM 581 O O . ARG A 1 73 ? -5.342 15.199 6.119 1.00 88.56 73 ARG A O 1
ATOM 588 N N . LEU A 1 74 ? -7.326 16.199 5.788 1.00 87.00 74 LEU A N 1
ATOM 589 C CA . LEU A 1 74 ? -7.116 17.308 6.736 1.00 87.00 74 LEU A CA 1
ATOM 590 C C . LEU A 1 74 ? -5.766 18.046 6.550 1.00 87.00 74 LEU A C 1
ATOM 592 O O . LEU A 1 74 ? -5.157 18.498 7.511 1.00 87.00 74 LEU A O 1
ATOM 596 N N . GLY A 1 75 ? -5.269 18.135 5.311 1.00 89.31 75 GLY A N 1
ATOM 597 C CA . GLY A 1 75 ? -3.963 18.732 4.993 1.00 89.31 75 GLY A CA 1
ATOM 598 C C . GLY A 1 75 ? -2.746 17.826 5.243 1.00 89.31 75 GLY A C 1
ATOM 599 O O . GLY A 1 75 ? -1.644 18.176 4.830 1.00 89.31 75 GLY A O 1
ATOM 600 N N . GLY A 1 76 ? -2.930 16.648 5.847 1.00 91.00 76 GLY A N 1
ATOM 601 C CA . GLY A 1 76 ? -1.893 15.638 6.053 1.00 91.00 76 GLY A CA 1
ATOM 602 C C . GLY A 1 76 ? -1.797 14.650 4.891 1.00 91.00 76 GLY A C 1
ATOM 603 O O . GLY A 1 76 ? -2.811 14.188 4.366 1.00 91.00 76 GLY A O 1
ATOM 604 N N . ALA A 1 77 ? -0.572 14.312 4.480 1.00 91.88 77 ALA A N 1
ATOM 605 C CA . ALA A 1 77 ? -0.317 13.262 3.498 1.00 91.88 77 ALA A CA 1
ATOM 606 C C . ALA A 1 77 ? -0.134 11.912 4.202 1.00 91.88 77 ALA A C 1
ATOM 608 O O . ALA A 1 77 ? 0.811 11.720 4.968 1.00 91.88 77 ALA A O 1
ATOM 609 N N . HIS A 1 78 ? -0.998 10.956 3.881 1.00 91.75 78 HIS A N 1
ATOM 610 C CA . HIS A 1 78 ? -1.028 9.626 4.477 1.00 91.75 78 HIS A CA 1
ATOM 611 C C . HIS A 1 78 ? -0.726 8.546 3.437 1.00 91.75 78 HIS A C 1
ATOM 613 O O . HIS A 1 78 ? -0.863 8.732 2.220 1.00 91.75 78 HIS A O 1
ATOM 619 N N . LYS A 1 79 ? -0.260 7.396 3.927 1.00 92.81 79 LYS A N 1
ATOM 620 C CA . LYS A 1 79 ? 0.097 6.237 3.108 1.00 92.81 79 LYS A CA 1
ATOM 621 C C . LYS A 1 79 ? -0.416 4.969 3.778 1.00 92.81 79 LYS A C 1
ATOM 623 O O . LYS A 1 79 ? -0.157 4.761 4.958 1.00 92.81 79 LYS A O 1
ATOM 628 N N . LEU A 1 80 ? -1.067 4.103 3.011 1.00 92.75 80 LEU A N 1
ATOM 629 C CA . LEU A 1 80 ? -1.604 2.832 3.480 1.00 92.75 80 LEU A CA 1
ATOM 630 C C . LEU A 1 80 ? -1.101 1.686 2.598 1.00 92.75 80 LEU A C 1
ATOM 632 O O . LEU A 1 80 ? -1.205 1.738 1.377 1.00 92.75 80 LEU A O 1
ATOM 636 N N . HIS A 1 81 ? -0.559 0.635 3.205 1.00 93.56 81 HIS A N 1
ATOM 637 C CA . HIS A 1 81 ? -0.076 -0.538 2.470 1.00 93.56 81 HIS A CA 1
ATOM 638 C C . HIS A 1 81 ? -1.234 -1.502 2.206 1.00 93.56 81 HIS A C 1
ATOM 640 O O . HIS A 1 81 ? -1.735 -2.101 3.145 1.00 93.56 81 HIS A O 1
ATOM 646 N N . ILE A 1 82 ? -1.688 -1.687 0.970 1.00 92.44 82 ILE A N 1
ATOM 647 C CA . ILE A 1 82 ? -2.820 -2.587 0.681 1.00 92.44 82 ILE A CA 1
ATOM 648 C C . ILE A 1 82 ? -2.409 -4.050 0.889 1.00 92.44 82 ILE A C 1
ATOM 650 O O . ILE A 1 82 ? -3.096 -4.783 1.589 1.00 92.44 82 ILE A O 1
ATOM 654 N N . GLY A 1 83 ? -1.263 -4.452 0.337 1.00 92.75 83 GLY A N 1
ATOM 655 C CA . GLY A 1 83 ? -0.755 -5.817 0.456 1.00 92.75 83 GLY A CA 1
ATOM 656 C C . GLY A 1 83 ? 0.455 -6.071 -0.438 1.00 92.75 83 GLY A C 1
ATOM 657 O O . GLY A 1 83 ? 0.835 -5.223 -1.247 1.00 92.75 83 GLY A O 1
ATOM 658 N N . ALA A 1 84 ? 1.088 -7.232 -0.277 1.00 95.06 84 ALA A N 1
ATOM 659 C CA . ALA A 1 84 ? 2.225 -7.636 -1.098 1.00 95.06 84 ALA A CA 1
ATOM 660 C C . ALA A 1 84 ? 1.763 -8.253 -2.427 1.00 95.06 84 ALA A C 1
ATOM 662 O O . ALA A 1 84 ? 0.788 -9.000 -2.473 1.00 95.06 84 ALA A O 1
ATOM 663 N N . TYR A 1 85 ? 2.491 -7.978 -3.503 1.00 93.50 85 TYR A N 1
ATOM 664 C CA . TYR A 1 85 ? 2.359 -8.706 -4.764 1.00 93.50 85 TYR A CA 1
ATOM 665 C C . TYR A 1 85 ? 3.266 -9.950 -4.712 1.00 93.50 85 TYR A C 1
ATOM 667 O O . TYR A 1 85 ? 4.409 -9.818 -4.263 1.00 93.50 85 TYR A O 1
AT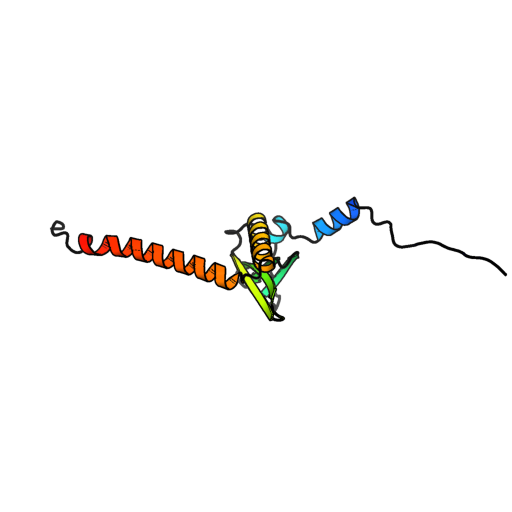OM 675 N N . PRO A 1 86 ? 2.832 -11.141 -5.168 1.00 93.75 86 PRO A N 1
ATOM 676 C CA . PRO A 1 86 ? 1.627 -11.423 -5.958 1.00 93.75 86 PRO A CA 1
ATOM 677 C C . PRO A 1 86 ? 0.381 -11.807 -5.146 1.00 93.75 86 PRO A C 1
ATOM 679 O O . PRO A 1 86 ? -0.658 -12.056 -5.748 1.00 93.75 86 PRO A O 1
ATOM 682 N N . SER A 1 87 ? 0.459 -11.864 -3.810 1.00 93.88 87 SER A N 1
ATOM 683 C CA . SER A 1 87 ? -0.679 -12.244 -2.953 1.00 93.88 87 SER A CA 1
ATOM 684 C C . SER A 1 87 ? -1.914 -11.373 -3.194 1.00 93.88 87 SER A C 1
ATOM 686 O O . SER A 1 87 ? -3.035 -11.868 -3.163 1.00 93.88 87 SER A O 1
ATOM 688 N N . VAL A 1 88 ? -1.701 -10.088 -3.477 1.00 93.38 88 VAL A N 1
ATOM 689 C CA . VAL A 1 88 ? -2.723 -9.163 -3.968 1.00 93.38 88 VAL A CA 1
ATOM 690 C C . VAL A 1 88 ? -2.416 -8.834 -5.429 1.00 93.38 88 VAL A C 1
ATOM 692 O O . VAL A 1 88 ? -1.366 -8.260 -5.738 1.00 93.38 88 VAL A O 1
ATOM 695 N N . SER A 1 89 ? -3.330 -9.198 -6.329 1.00 94.75 89 SER A N 1
ATOM 696 C CA . SER A 1 89 ? -3.236 -8.881 -7.759 1.00 94.75 89 SER A CA 1
ATOM 697 C C . SER A 1 89 ? -3.542 -7.403 -8.030 1.00 94.75 89 SER A C 1
ATOM 699 O O . SER A 1 89 ? -4.105 -6.709 -7.180 1.00 94.75 89 SER A O 1
ATOM 701 N N . LEU A 1 90 ? -3.198 -6.904 -9.223 1.00 93.38 90 LEU A N 1
ATOM 702 C CA . LEU A 1 90 ? -3.494 -5.519 -9.611 1.00 93.38 90 LEU A CA 1
ATOM 703 C C . LEU A 1 90 ? -5.000 -5.205 -9.564 1.00 93.38 90 LEU A C 1
ATOM 705 O O . LEU A 1 90 ? -5.385 -4.122 -9.130 1.00 93.38 90 LEU A O 1
ATOM 709 N N . ALA A 1 91 ? -5.850 -6.144 -9.990 1.00 92.75 91 ALA A N 1
ATOM 710 C CA . ALA A 1 91 ? -7.303 -5.965 -9.974 1.00 92.75 91 ALA A CA 1
ATOM 711 C C . ALA A 1 91 ? -7.827 -5.774 -8.543 1.00 92.75 91 ALA A C 1
ATOM 713 O O . ALA A 1 91 ? -8.486 -4.777 -8.257 1.00 92.75 91 ALA A O 1
ATOM 714 N N . VAL A 1 92 ? -7.424 -6.658 -7.624 1.00 93.81 92 VAL A N 1
ATOM 715 C CA . VAL A 1 92 ? -7.802 -6.568 -6.206 1.00 93.81 92 VAL A CA 1
ATOM 716 C C . VAL A 1 92 ? -7.244 -5.291 -5.571 1.00 93.81 92 VAL A C 1
ATOM 718 O O . VAL A 1 92 ? -7.928 -4.630 -4.795 1.00 93.81 92 VAL A O 1
ATOM 721 N N . ALA A 1 93 ? -6.022 -4.883 -5.927 1.00 94.25 93 ALA A N 1
ATOM 722 C CA . ALA A 1 93 ? -5.447 -3.631 -5.441 1.00 94.25 93 ALA A CA 1
ATOM 723 C C . ALA A 1 93 ? -6.247 -2.395 -5.896 1.00 94.25 93 ALA A C 1
ATOM 725 O O . ALA A 1 93 ? -6.402 -1.450 -5.118 1.00 94.25 93 ALA A O 1
ATOM 726 N N . ARG A 1 94 ? -6.777 -2.399 -7.128 1.00 94.25 94 ARG A N 1
ATOM 727 C CA . ARG A 1 94 ? -7.655 -1.335 -7.645 1.00 94.25 94 ARG A CA 1
ATOM 728 C C . ARG A 1 94 ? -9.000 -1.303 -6.929 1.00 94.25 94 ARG A C 1
ATOM 730 O O . ARG A 1 94 ? -9.453 -0.221 -6.564 1.00 94.25 94 ARG A O 1
ATOM 737 N N . GLU A 1 95 ? -9.613 -2.460 -6.700 1.00 94.50 95 GLU A N 1
ATOM 738 C CA . GLU A 1 95 ? -10.857 -2.569 -5.926 1.00 94.50 95 GLU A CA 1
ATOM 739 C C . GLU A 1 95 ? -10.665 -2.045 -4.500 1.00 94.50 95 GLU A C 1
ATOM 741 O O . GLU A 1 95 ? -11.373 -1.129 -4.083 1.00 94.50 95 GLU A O 1
ATOM 746 N N . ALA A 1 96 ? -9.615 -2.497 -3.810 1.00 92.75 96 ALA A N 1
ATOM 747 C CA . ALA A 1 96 ? -9.274 -2.002 -2.482 1.00 92.75 96 ALA A CA 1
ATOM 748 C C . ALA A 1 96 ? -9.036 -0.481 -2.483 1.00 92.75 96 ALA A C 1
ATOM 750 O O . ALA A 1 96 ? -9.546 0.227 -1.620 1.00 92.75 96 ALA A O 1
ATOM 751 N N . ALA A 1 97 ? -8.321 0.067 -3.472 1.00 93.62 97 ALA A N 1
ATOM 752 C CA . ALA A 1 97 ? -8.152 1.516 -3.595 1.00 93.62 97 ALA A CA 1
ATOM 753 C C . ALA A 1 97 ? -9.492 2.254 -3.788 1.00 93.62 97 ALA A C 1
ATOM 755 O O . ALA A 1 97 ? -9.683 3.342 -3.241 1.00 93.62 97 ALA A O 1
ATOM 756 N N . ASN A 1 98 ? -10.442 1.679 -4.530 1.00 94.19 98 ASN A N 1
ATOM 757 C CA . ASN A 1 98 ? -11.784 2.247 -4.695 1.00 94.19 98 ASN A CA 1
ATOM 758 C C . AS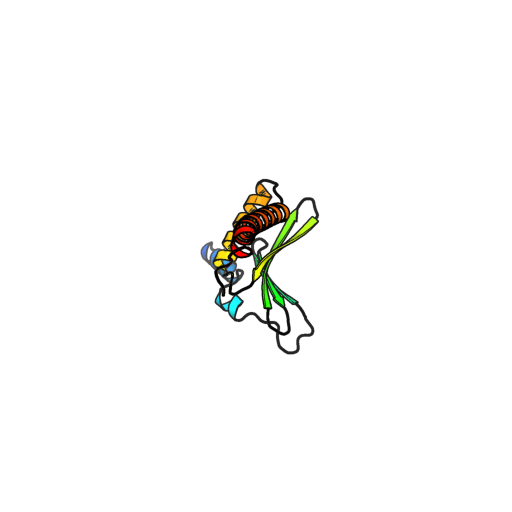N A 1 98 ? -12.556 2.284 -3.375 1.00 94.19 98 ASN A C 1
ATOM 760 O O . ASN A 1 98 ? -13.198 3.297 -3.076 1.00 94.19 98 ASN A O 1
ATOM 764 N N . ASP A 1 99 ? -12.457 1.225 -2.576 1.00 92.56 99 ASP A N 1
ATOM 765 C CA . ASP A 1 99 ? -13.076 1.155 -1.255 1.00 92.56 99 ASP A CA 1
ATOM 766 C C . ASP A 1 99 ? -12.468 2.162 -0.282 1.00 92.56 99 ASP A C 1
ATOM 768 O O . ASP A 1 99 ? -13.199 2.923 0.351 1.00 92.56 99 ASP A O 1
ATOM 772 N N . LEU A 1 100 ? -11.139 2.280 -0.249 1.00 92.31 100 LEU A N 1
ATOM 773 C CA . LEU A 1 100 ? -10.453 3.291 0.562 1.00 92.31 100 LEU A CA 1
ATOM 774 C C . LEU A 1 100 ? -10.884 4.710 0.161 1.00 92.31 100 LEU A C 1
ATOM 776 O O . LEU A 1 100 ? -11.158 5.550 1.018 1.00 92.31 100 LEU A O 1
ATOM 780 N N . ARG A 1 101 ? -11.029 4.982 -1.142 1.00 91.88 101 ARG A N 1
ATOM 781 C CA . ARG A 1 101 ? -11.572 6.262 -1.627 1.00 91.88 101 ARG A CA 1
ATOM 782 C C . ARG A 1 101 ? -13.020 6.481 -1.198 1.00 91.88 101 ARG A C 1
ATOM 784 O O . ARG A 1 101 ? -13.401 7.616 -0.918 1.00 91.88 101 ARG A O 1
ATOM 791 N N . ARG A 1 102 ? -13.839 5.429 -1.170 1.00 92.50 102 ARG A N 1
ATOM 792 C CA . ARG A 1 102 ? -15.230 5.497 -0.704 1.00 92.50 102 ARG A CA 1
ATOM 793 C C . ARG A 1 102 ? -15.296 5.849 0.782 1.00 92.50 102 ARG A C 1
ATOM 795 O O . ARG A 1 102 ? -16.060 6.747 1.122 1.00 92.50 102 ARG A O 1
ATOM 802 N N . LEU A 1 103 ? -14.451 5.242 1.614 1.00 90.69 103 LEU A N 1
ATOM 803 C CA . LEU A 1 103 ? -14.325 5.581 3.038 1.00 90.69 103 LEU A CA 1
ATOM 804 C C . LEU A 1 103 ? -13.904 7.042 3.238 1.00 90.69 103 LEU A C 1
ATOM 806 O O . LEU A 1 103 ? -14.540 7.772 3.997 1.00 90.69 103 LEU A O 1
ATOM 810 N N . LEU A 1 104 ? -12.910 7.509 2.475 1.00 90.94 104 LEU A N 1
ATOM 811 C CA . LEU A 1 104 ? -12.469 8.906 2.533 1.00 90.94 104 LEU A CA 1
ATOM 812 C C . LEU A 1 104 ? -13.580 9.892 2.156 1.00 90.94 104 LEU A C 1
ATOM 814 O O . LEU A 1 104 ? -13.713 10.930 2.801 1.00 90.94 104 LEU A O 1
ATOM 818 N N . ARG A 1 105 ? -14.409 9.570 1.152 1.00 90.38 105 ARG A N 1
ATOM 819 C CA . ARG A 1 105 ? -15.579 10.395 0.790 1.00 90.38 105 ARG A CA 1
ATOM 820 C C . ARG A 1 105 ? -16.643 10.434 1.885 1.00 90.38 105 ARG A C 1
ATOM 822 O O . ARG A 1 105 ? -17.348 11.428 1.992 1.00 90.38 105 ARG A O 1
ATOM 829 N N . GLN A 1 106 ? -16.753 9.377 2.683 1.00 89.81 106 GLN A N 1
ATOM 830 C CA . GLN A 1 106 ? -17.631 9.325 3.856 1.00 89.81 106 GLN A CA 1
ATOM 831 C C . GLN A 1 106 ? -17.025 10.040 5.077 1.00 89.81 106 GLN A C 1
ATOM 833 O O . GLN A 1 106 ? -17.673 10.133 6.114 1.00 89.81 106 GLN A O 1
ATOM 838 N N . GLY A 1 107 ? -15.792 10.548 4.971 1.00 86.94 107 GLY A N 1
ATOM 839 C CA . GLY A 1 107 ? -15.084 11.218 6.061 1.00 86.94 107 GLY A CA 1
ATOM 840 C C . GLY A 1 107 ? -14.422 10.269 7.065 1.00 86.94 107 GLY A C 1
ATOM 841 O O . GLY A 1 107 ? -13.849 10.745 8.048 1.00 86.94 107 GLY A O 1
ATOM 842 N N . LEU A 1 108 ? -14.458 8.957 6.816 1.00 85.88 108 LEU A N 1
ATOM 843 C CA . LEU A 1 108 ? -13.842 7.932 7.661 1.00 85.88 108 LEU A CA 1
ATOM 844 C C . LEU A 1 108 ? -12.340 7.809 7.365 1.00 85.88 108 LEU A C 1
ATOM 846 O O . LEU A 1 108 ? -11.921 7.975 6.216 1.00 85.88 108 LEU A O 1
ATOM 850 N N . ASP A 1 109 ? -11.526 7.523 8.391 1.00 85.94 109 ASP A N 1
ATOM 851 C CA . ASP A 1 109 ? -10.109 7.204 8.185 1.00 85.94 109 ASP A CA 1
ATOM 852 C C . ASP A 1 109 ? -9.940 5.731 7.801 1.00 85.94 109 ASP A C 1
ATOM 854 O O . ASP A 1 109 ? -10.338 4.851 8.570 1.00 85.94 109 ASP A O 1
ATOM 858 N N . PRO A 1 110 ? -9.315 5.425 6.656 1.00 85.44 110 PRO A N 1
ATOM 859 C CA . PRO A 1 110 ? -9.029 4.045 6.305 1.00 85.44 110 PRO A CA 1
ATOM 860 C C . PRO A 1 110 ? -7.990 3.360 7.206 1.00 85.44 110 PRO A C 1
ATOM 862 O O . PRO A 1 110 ? -7.954 2.129 7.246 1.00 85.44 110 PRO A O 1
ATOM 865 N N . ILE A 1 111 ? -7.130 4.117 7.904 1.00 83.69 111 ILE A N 1
ATOM 866 C CA . ILE A 1 111 ? -6.192 3.543 8.884 1.00 83.69 111 ILE A CA 1
ATOM 867 C C . ILE A 1 111 ? -6.972 2.995 10.081 1.00 83.69 111 ILE A C 1
ATOM 869 O O . ILE A 1 111 ? -6.803 1.825 10.424 1.00 83.69 111 ILE A O 1
ATOM 873 N N . ASP A 1 112 ? -7.870 3.805 10.643 1.00 81.25 112 ASP A N 1
ATOM 874 C CA . ASP A 1 112 ? -8.685 3.428 11.801 1.00 81.25 112 ASP A CA 1
ATOM 875 C C . ASP A 1 112 ? -9.550 2.202 11.495 1.00 81.25 112 ASP A C 1
ATOM 877 O O . ASP A 1 112 ? -9.658 1.291 12.315 1.00 81.25 112 ASP A O 1
ATOM 881 N N . GLU A 1 113 ? -10.144 2.145 10.299 1.00 81.31 113 GLU A N 1
ATOM 882 C CA . GLU A 1 113 ? -10.994 1.016 9.912 1.00 81.31 113 GLU A CA 1
ATOM 883 C C . GLU A 1 113 ? -10.199 -0.288 9.807 1.00 81.31 113 GLU A C 1
ATOM 885 O O . GLU A 1 113 ? -10.609 -1.323 10.334 1.00 81.31 113 GLU A O 1
ATOM 890 N N . ARG A 1 114 ? -8.992 -0.233 9.237 1.00 81.44 114 ARG A N 1
ATOM 891 C CA . ARG A 1 114 ? -8.113 -1.402 9.202 1.00 81.44 114 ARG A CA 1
ATOM 892 C C . ARG A 1 114 ? -7.674 -1.840 10.598 1.00 81.44 114 ARG A C 1
ATOM 894 O O . ARG A 1 114 ? -7.551 -3.038 10.856 1.00 81.44 114 ARG A O 1
ATOM 901 N N . GLU A 1 115 ? -7.381 -0.900 11.490 1.00 80.62 115 GLU A N 1
ATOM 902 C CA . GLU A 1 115 ? -7.011 -1.238 12.865 1.00 80.62 115 GLU A CA 1
ATOM 903 C C . GLU A 1 115 ? -8.164 -1.914 13.611 1.00 80.62 115 GLU A C 1
ATOM 905 O O . GLU A 1 115 ? -7.931 -2.886 14.337 1.00 80.62 115 GLU A O 1
ATOM 910 N N . ARG A 1 116 ? -9.405 -1.466 13.382 1.00 76.56 116 ARG A N 1
ATOM 911 C CA . ARG A 1 116 ? -10.613 -2.104 13.926 1.00 76.56 116 ARG A CA 1
ATOM 912 C C . ARG A 1 116 ? -10.771 -3.535 13.428 1.00 76.56 116 ARG A C 1
ATOM 914 O O . ARG A 1 116 ? -10.933 -4.435 14.252 1.00 76.56 116 ARG A O 1
ATOM 921 N N . GLU A 1 117 ? -10.661 -3.760 12.121 1.00 77.81 117 GLU A N 1
ATOM 922 C CA . GLU A 1 117 ? -10.721 -5.107 11.536 1.00 77.81 117 GLU A CA 1
ATOM 923 C C . GLU A 1 117 ? -9.624 -6.019 12.105 1.00 77.81 117 GLU A C 1
ATOM 925 O O . GLU A 1 117 ? -9.886 -7.151 12.519 1.00 77.81 117 GLU A O 1
ATOM 930 N N . ALA A 1 118 ? -8.390 -5.512 12.195 1.00 78.62 118 ALA A N 1
ATOM 931 C CA . ALA A 1 118 ? -7.265 -6.266 12.738 1.00 78.62 118 ALA A CA 1
ATOM 932 C C . ALA A 1 118 ? -7.460 -6.613 14.222 1.00 78.62 118 ALA A C 1
ATOM 934 O O . ALA A 1 118 ? -7.096 -7.709 14.653 1.00 78.62 118 ALA A O 1
ATOM 935 N N . LYS A 1 119 ? -8.026 -5.697 15.015 1.00 78.75 119 LYS A N 1
ATOM 936 C CA . LYS A 1 119 ? -8.354 -5.947 16.422 1.00 78.75 119 LYS A CA 1
ATOM 937 C C . LYS A 1 119 ? -9.444 -7.013 16.558 1.00 78.75 119 LYS A C 1
ATOM 939 O O . LYS A 1 119 ? -9.245 -7.961 17.313 1.00 78.75 119 LYS A O 1
ATOM 944 N N . ALA A 1 120 ? -10.525 -6.912 15.784 1.00 77.50 120 ALA A N 1
ATOM 945 C CA . ALA A 1 120 ? -11.620 -7.880 15.819 1.00 77.50 120 ALA A CA 1
ATOM 946 C C . ALA A 1 120 ? -11.145 -9.299 15.460 1.00 77.50 120 ALA A C 1
ATOM 948 O O . ALA A 1 120 ? -11.534 -10.273 16.107 1.00 77.50 120 ALA A O 1
ATOM 949 N N . LEU A 1 121 ? -10.244 -9.423 14.476 1.00 78.69 121 LEU A N 1
ATOM 950 C CA . LEU A 1 121 ? -9.657 -10.712 14.111 1.00 78.69 121 LEU A CA 1
ATOM 951 C C . LEU A 1 121 ? -8.813 -11.304 15.249 1.00 78.69 121 LEU A C 1
ATOM 953 O O . LEU A 1 121 ? -8.956 -12.486 15.550 1.00 78.69 121 LEU A O 1
ATOM 957 N N . ARG A 1 122 ? -7.967 -10.492 15.900 1.00 79.38 122 ARG A N 1
ATOM 958 C CA . ARG A 1 122 ? -7.136 -10.938 17.036 1.00 79.38 122 ARG A CA 1
ATOM 959 C C . ARG A 1 122 ? -7.979 -11.401 18.221 1.00 79.38 122 ARG A C 1
ATOM 961 O O . ARG A 1 122 ? -7.656 -12.405 18.848 1.00 79.38 122 ARG A O 1
ATOM 968 N N . GLU A 1 123 ? -9.057 -10.686 18.526 1.00 80.81 123 GLU A N 1
ATOM 969 C CA . GLU A 1 123 ? -9.987 -11.071 19.592 1.00 80.81 123 GLU A CA 1
ATOM 970 C C . GLU A 1 123 ? -10.701 -12.389 19.254 1.00 80.81 123 GLU A C 1
ATOM 972 O O . GLU A 1 123 ? -10.811 -13.272 20.107 1.00 80.81 123 GLU A O 1
ATOM 977 N N . ALA A 1 124 ? -11.106 -12.579 17.995 1.00 76.69 124 ALA A N 1
ATOM 978 C CA . ALA A 1 124 ? -11.731 -13.818 17.539 1.00 76.69 124 ALA A CA 1
ATOM 979 C C . ALA A 1 124 ? -10.777 -15.027 17.571 1.00 76.69 124 ALA A C 1
ATOM 981 O O . ALA A 1 124 ? -11.205 -16.130 17.923 1.00 76.69 124 ALA A O 1
ATOM 982 N N . THR A 1 125 ? -9.496 -14.850 17.221 1.00 78.75 125 THR A N 1
ATOM 983 C CA . THR A 1 125 ? -8.494 -15.926 17.316 1.00 78.75 125 THR A CA 1
ATOM 984 C C . THR A 1 125 ? -8.188 -16.267 18.771 1.00 78.75 125 THR A C 1
ATOM 986 O O . THR A 1 125 ? -8.239 -17.441 19.130 1.00 78.75 125 THR A O 1
ATOM 989 N N . ALA A 1 126 ? -8.001 -15.261 19.632 1.00 75.19 126 ALA A N 1
ATOM 990 C CA . ALA A 1 126 ? -7.758 -15.472 21.060 1.00 75.19 126 ALA A CA 1
ATOM 991 C C . ALA A 1 126 ? -8.927 -16.205 21.748 1.00 75.19 126 ALA A C 1
ATOM 993 O O . ALA A 1 126 ? -8.717 -17.130 22.532 1.00 75.19 126 ALA A O 1
ATOM 994 N N . ALA A 1 127 ? -10.172 -15.855 21.409 1.00 72.69 127 ALA A N 1
ATOM 995 C CA . ALA A 1 127 ? -11.358 -16.523 21.945 1.00 72.69 127 ALA A CA 1
ATOM 996 C C . ALA A 1 127 ? -11.511 -17.983 21.471 1.00 72.69 127 ALA A C 1
ATOM 998 O O . ALA A 1 127 ? -12.132 -18.790 22.166 1.00 72.69 127 ALA A O 1
ATOM 999 N N . ARG A 1 128 ? -10.979 -18.333 20.291 1.00 70.00 128 ARG A N 1
ATOM 1000 C CA . ARG A 1 128 ? -10.930 -19.722 19.805 1.00 70.00 128 ARG A CA 1
ATOM 1001 C C . ARG A 1 128 ? -9.844 -20.525 20.517 1.00 70.00 128 ARG A C 1
ATOM 1003 O O . ARG A 1 128 ? -10.121 -21.639 20.946 1.00 70.00 128 ARG A O 1
ATOM 1010 N N . GLU A 1 129 ? -8.655 -19.953 20.684 1.00 67.25 129 GLU A N 1
ATOM 1011 C CA . GLU A 1 129 ? -7.515 -20.609 21.341 1.00 67.25 129 GLU A CA 1
ATOM 1012 C C . GLU A 1 129 ? -7.773 -20.871 22.834 1.00 67.25 129 GLU A C 1
ATOM 1014 O O . GLU A 1 129 ? -7.494 -21.963 23.324 1.00 67.25 129 GLU A O 1
ATOM 1019 N N . ALA A 1 130 ? -8.400 -19.931 23.550 1.00 62.34 130 ALA A N 1
ATOM 1020 C CA . ALA A 1 130 ? -8.703 -20.083 24.977 1.00 62.34 130 ALA A CA 1
ATOM 1021 C C . ALA A 1 130 ? -9.698 -21.218 25.302 1.00 62.34 130 ALA A C 1
ATOM 1023 O O . ALA A 1 130 ? -9.752 -21.681 26.438 1.00 62.34 130 ALA A O 1
ATOM 1024 N N . LYS A 1 131 ? -10.493 -21.682 24.327 1.00 59.44 131 LYS A N 1
ATOM 1025 C CA . LYS A 1 131 ? -11.446 -22.790 24.526 1.00 59.44 131 LYS A CA 1
ATOM 1026 C C . LYS A 1 131 ? -10.800 -24.171 24.442 1.00 59.44 131 LYS A C 1
ATOM 1028 O O . LYS A 1 131 ? -11.401 -25.129 24.909 1.00 59.44 131 LYS A O 1
ATOM 1033 N N . ILE A 1 132 ? -9.612 -24.275 23.851 1.00 62.50 132 ILE A N 1
ATOM 1034 C CA . ILE A 1 132 ? -8.935 -25.557 23.612 1.00 62.50 132 ILE A CA 1
ATOM 1035 C C . ILE A 1 132 ? -8.073 -25.956 24.829 1.00 62.50 132 ILE A C 1
ATOM 1037 O O . ILE A 1 132 ? -7.838 -27.130 25.077 1.00 62.50 132 ILE A O 1
ATOM 1041 N N . THR A 1 133 ? -7.653 -25.013 25.676 1.00 59.19 133 THR A N 1
ATOM 1042 C CA . THR A 1 133 ? -6.533 -25.254 26.603 1.00 59.19 133 THR A CA 1
ATOM 1043 C C . THR A 1 133 ? -6.881 -25.768 28.004 1.00 59.19 133 THR A C 1
ATOM 1045 O O . THR A 1 133 ? -5.991 -26.296 28.662 1.00 59.19 133 THR A O 1
ATOM 1048 N N . VAL A 1 134 ? -8.123 -25.680 28.494 1.00 60.94 134 VAL A N 1
ATOM 1049 C CA . VAL A 1 134 ? -8.439 -26.152 29.867 1.00 60.94 134 VAL A CA 1
ATOM 1050 C C . VAL A 1 134 ? -8.711 -27.660 29.924 1.00 60.94 134 VAL A C 1
ATOM 1052 O O . VAL A 1 134 ? -8.341 -28.312 30.896 1.00 60.94 134 VAL A O 1
ATOM 1055 N N . SER A 1 135 ? -9.318 -28.234 28.885 1.00 58.12 135 SER A N 1
ATOM 1056 C CA . SER A 1 135 ? -9.654 -29.663 28.816 1.00 58.12 135 SER A CA 1
ATOM 1057 C C . SER A 1 135 ? -8.504 -30.537 28.301 1.00 58.12 135 SER A C 1
ATOM 1059 O O . SER A 1 135 ? -8.362 -31.666 28.762 1.00 58.12 135 SER A O 1
ATOM 1061 N N . ASP A 1 136 ? -7.638 -30.011 27.428 1.00 61.53 136 ASP A N 1
ATOM 1062 C CA . ASP A 1 136 ? -6.513 -30.774 26.860 1.00 61.53 136 ASP A CA 1
ATOM 1063 C C . ASP A 1 136 ? -5.314 -30.897 27.827 1.00 61.53 136 ASP A C 1
ATOM 1065 O O . ASP A 1 136 ? -4.517 -31.825 27.709 1.00 61.53 136 ASP A O 1
ATOM 1069 N N . LEU A 1 137 ? -5.200 -30.011 28.830 1.00 59.59 137 LEU A N 1
ATOM 1070 C CA . LEU A 1 137 ? -4.171 -30.079 29.886 1.00 59.59 137 LEU A CA 1
ATOM 1071 C C . LEU A 1 137 ? -4.500 -31.072 31.014 1.00 59.59 137 LEU A C 1
ATOM 1073 O O . LEU A 1 137 ? -3.637 -31.361 31.841 1.00 59.59 137 LEU A O 1
ATOM 1077 N N . PHE A 1 138 ? -5.731 -31.584 31.064 1.00 62.00 138 PHE A N 1
ATOM 1078 C CA . PHE A 1 138 ? -6.221 -32.457 32.133 1.00 62.00 138 PHE A CA 1
ATOM 1079 C C . PHE A 1 138 ? -6.707 -33.809 31.598 1.00 62.00 138 PHE A C 1
ATOM 1081 O O . PHE A 1 138 ? -7.610 -34.403 32.182 1.00 62.00 138 PHE A O 1
ATOM 1088 N N . ASN A 1 139 ? -6.130 -34.299 30.493 1.00 61.84 139 ASN A N 1
ATOM 1089 C CA . ASN A 1 139 ? -6.447 -35.627 29.976 1.00 61.84 139 ASN A CA 1
ATOM 1090 C C . ASN A 1 139 ? -5.477 -36.683 30.555 1.00 61.84 139 ASN A C 1
ATOM 1092 O O . ASN A 1 139 ? -4.323 -36.743 30.127 1.00 61.84 139 ASN A O 1
ATOM 1096 N N . PRO A 1 140 ? -5.896 -37.515 31.529 1.00 65.88 140 PRO A N 1
ATOM 1097 C CA . PRO A 1 140 ? -5.029 -38.504 32.172 1.00 65.88 140 PRO A CA 1
ATOM 1098 C C . PRO A 1 140 ? -4.762 -39.760 31.319 1.00 65.88 140 PRO A C 1
ATOM 1100 O O . PRO A 1 140 ? -4.067 -40.657 31.789 1.00 65.88 140 PRO A O 1
ATOM 1103 N N . GLU A 1 141 ? -5.296 -39.857 30.096 1.00 60.75 141 GLU A N 1
ATOM 1104 C CA . GLU A 1 141 ? -5.241 -41.088 29.285 1.00 60.75 141 GLU A CA 1
ATOM 1105 C C . GLU A 1 141 ? -3.999 -41.248 28.393 1.00 60.75 141 GLU A C 1
ATOM 1107 O O . GLU A 1 141 ? -3.867 -42.244 27.688 1.00 60.75 141 GLU A O 1
ATOM 1112 N N . THR A 1 142 ? -3.024 -40.339 28.450 1.00 60.06 142 THR A N 1
ATOM 1113 C CA . THR A 1 142 ? -1.668 -40.639 27.956 1.00 60.06 142 THR A CA 1
ATOM 1114 C C . THR A 1 142 ? -0.849 -41.334 29.046 1.00 60.06 142 THR A C 1
ATOM 1116 O O . THR A 1 142 ? -0.003 -40.707 29.688 1.00 60.06 142 THR A O 1
ATOM 1119 N N . ARG A 1 143 ? -1.099 -42.631 29.261 1.00 48.16 143 ARG A N 1
ATOM 1120 C CA . ARG A 1 143 ? -0.171 -43.556 29.927 1.00 48.16 143 ARG A CA 1
ATOM 1121 C C . ARG A 1 143 ? -0.217 -44.933 29.283 1.00 48.16 143 ARG A C 1
ATOM 1123 O O . ARG A 1 143 ? -1.336 -45.441 29.077 1.00 48.16 143 ARG A O 1
#

Secondary structure (DSSP, 8-state):
---------S----HHHHHHHHHHH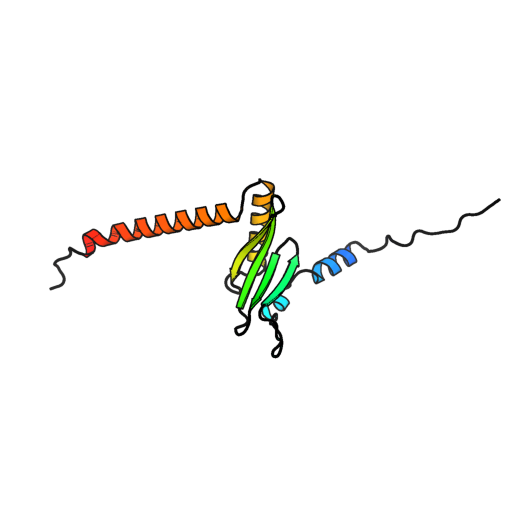SPPHHHHHH--PPTT---SEEEEEEETTEEEEEETTTTEEEEEEEEEETTEEEEEEEEEETTS-HHHHHHHHHHHHHHHHTT--HHHHHHHHHHHHHHHHHHHHTTTHHHHTT-TT--

Foldseek 3Di:
DDDDDDDDPDPDPDPVNVVVVLVVLADDQVNLVPDADDDPDPDQWDWRDRDLQWIWIFGPDVRWTWIKGWDADPNDIDIDTPGTPPVQGPVNSVVVSVVCVVCVVVVHHPVVVVVVVVVVVVVVVVVVVVVVPPVVVPDPPPD

Sequence (143 aa):
MNPRRSCTQSCTQTRAKRESEEMMAKLTELAVRNARIPIGSTKTEMLLSDGDGLNLLIRNPNTRKTWLFRYTRLGGAHKLHIGAYPSVSLAVAREAANDLRRLLRQGLDPIDEREREAKALREATAAREAKITVSDLFNPETR

pLDDT: mean 79.27, std 16.2, range [40.44, 95.94]